Protein AF-A0A7Z9UD93-F1 (afdb_monomer_lite)

Radius of gyration: 14.38 Å; chains: 1; bounding box: 35×33×29 Å

Secondary structure (DSSP, 8-state):
-----EEEEEE--TTSSS-EEEEEETTEEEEEEEEETTTTEEEEEEEPSSSS--EEEEEEEHHHHHHHHHHHHHHTT---

pLDDT: mean 73.2, std 11.33, range [47.09, 86.31]

Foldseek 3Di:
DPPWDKDKDWDDDPPPPWTKIWIDTPNHTAWIWTDDVPPQWIWIWGQDPDPPRHTDIDIDRVVVVVVVVVVVCVVVVNDD

Structure (mmCIF, N/CA/C/O backbone):
data_AF-A0A7Z9UD93-F1
#
_entry.id   AF-A0A7Z9UD93-F1
#
loop_
_atom_site.group_PDB
_atom_site.id
_atom_site.type_symbol
_atom_site.label_atom_id
_atom_site.label_alt_id
_atom_site.label_comp_id
_atom_site.label_asym_id
_atom_site.label_entity_id
_atom_site.label_seq_id
_atom_site.pdbx_PDB_ins_code
_atom_site.Cartn_x
_atom_site.Cartn_y
_atom_site.Cartn_z
_atom_site.occupancy
_atom_site.B_iso_or_equiv
_atom_site.auth_seq_id
_atom_site.auth_comp_id
_atom_site.auth_asym_id
_atom_site.auth_atom_id
_atom_site.pdbx_PDB_model_num
ATOM 1 N N . MET A 1 1 ? -21.256 5.626 18.528 1.00 47.84 1 MET A N 1
ATOM 2 C CA . MET A 1 1 ? -20.436 5.477 17.308 1.00 47.84 1 MET A CA 1
ATOM 3 C C . MET A 1 1 ? -20.063 4.011 17.235 1.00 47.84 1 MET A C 1
ATOM 5 O O . MET A 1 1 ? -19.756 3.464 18.283 1.00 47.84 1 MET A O 1
ATOM 9 N N . ARG A 1 2 ? -20.228 3.341 16.089 1.00 53.75 2 ARG A N 1
ATOM 10 C CA . ARG A 1 2 ? -19.633 2.006 15.927 1.00 53.75 2 ARG A CA 1
ATOM 11 C C . ARG A 1 2 ? -18.137 2.238 15.760 1.00 53.75 2 ARG A C 1
ATOM 13 O O . ARG A 1 2 ? -17.774 3.112 14.975 1.00 53.75 2 ARG A O 1
ATOM 20 N N . ASP A 1 3 ? -17.323 1.550 16.547 1.00 68.62 3 ASP A N 1
ATOM 21 C CA . ASP A 1 3 ? -15.873 1.632 16.424 1.00 68.62 3 ASP A CA 1
ATOM 22 C C . ASP A 1 3 ? -15.491 1.012 15.085 1.00 68.62 3 ASP A C 1
ATOM 24 O O . ASP A 1 3 ? -15.555 -0.200 14.907 1.00 68.62 3 ASP A O 1
ATOM 28 N N . THR A 1 4 ? -15.198 1.872 14.117 1.00 75.94 4 THR A N 1
ATOM 29 C CA . THR A 1 4 ? -14.732 1.474 12.795 1.00 75.94 4 THR A CA 1
ATOM 30 C C . THR A 1 4 ? -13.404 0.733 12.937 1.00 75.94 4 THR A C 1
ATOM 32 O O . THR A 1 4 ? -12.432 1.326 13.414 1.00 75.94 4 THR A O 1
ATOM 35 N N . LYS A 1 5 ? -13.338 -0.537 12.519 1.00 82.62 5 LYS A N 1
ATOM 36 C CA . LYS A 1 5 ? -12.110 -1.344 12.605 1.00 82.62 5 LYS A CA 1
ATOM 37 C C . LYS A 1 5 ? -11.328 -1.275 11.291 1.00 82.62 5 LYS A C 1
ATOM 39 O O . LYS A 1 5 ? -11.810 -1.719 10.249 1.00 82.62 5 LYS A O 1
ATOM 44 N N . ILE A 1 6 ? -10.104 -0.750 11.368 1.00 80.75 6 ILE A N 1
ATOM 45 C CA . ILE A 1 6 ? -9.091 -0.844 10.308 1.00 80.75 6 ILE A CA 1
ATOM 46 C C . ILE A 1 6 ? -8.027 -1.835 10.777 1.00 80.75 6 ILE A C 1
ATOM 48 O O . ILE A 1 6 ? -7.459 -1.663 11.855 1.00 80.75 6 ILE A O 1
ATOM 52 N N . GLU A 1 7 ? -7.770 -2.864 9.977 1.00 82.50 7 GLU A N 1
ATOM 53 C CA . GLU A 1 7 ? -6.725 -3.860 10.222 1.00 82.50 7 GLU A CA 1
ATOM 54 C C . GLU A 1 7 ? -5.654 -3.744 9.137 1.00 82.50 7 GLU A C 1
ATOM 56 O O . GLU A 1 7 ? -5.978 -3.564 7.963 1.00 82.50 7 GLU A O 1
ATOM 61 N N . ILE A 1 8 ? -4.384 -3.796 9.538 1.00 83.44 8 ILE A N 1
ATOM 62 C CA . ILE A 1 8 ? -3.238 -3.741 8.630 1.00 83.44 8 ILE A CA 1
ATOM 63 C C . ILE A 1 8 ? -2.383 -4.970 8.911 1.00 83.44 8 ILE A C 1
ATOM 65 O O . ILE A 1 8 ? -1.762 -5.058 9.972 1.00 83.44 8 ILE A O 1
ATOM 69 N N . ASN A 1 9 ? -2.351 -5.897 7.960 1.00 79.31 9 ASN A N 1
ATOM 70 C CA . ASN A 1 9 ? -1.555 -7.112 8.037 1.00 79.31 9 ASN A CA 1
ATOM 71 C C . ASN A 1 9 ? -0.286 -6.913 7.217 1.00 79.31 9 ASN A C 1
ATOM 73 O O . ASN A 1 9 ? -0.353 -6.729 6.006 1.00 79.31 9 ASN A O 1
ATOM 77 N N . ILE A 1 10 ? 0.863 -6.897 7.889 1.00 77.31 10 ILE A N 1
ATOM 78 C CA . ILE A 1 10 ? 2.174 -6.779 7.247 1.00 77.31 10 ILE A CA 1
ATOM 79 C C . ILE A 1 10 ? 2.727 -8.190 7.113 1.00 77.31 10 ILE A C 1
ATOM 81 O O . ILE A 1 10 ? 2.927 -8.867 8.123 1.00 77.31 10 ILE A O 1
ATOM 85 N N . ALA A 1 11 ? 2.955 -8.618 5.881 1.00 71.12 11 ALA A N 1
ATOM 86 C CA . ALA A 1 11 ? 3.560 -9.896 5.579 1.00 71.12 11 ALA A CA 1
ATOM 87 C C . ALA A 1 11 ? 4.974 -9.675 5.034 1.00 71.12 11 ALA A C 1
ATOM 89 O O . ALA A 1 11 ? 5.210 -8.873 4.127 1.00 71.12 11 ALA A O 1
ATOM 90 N N . ASP A 1 12 ? 5.902 -10.401 5.638 1.00 60.91 12 ASP A N 1
ATOM 91 C CA . ASP A 1 12 ? 7.273 -10.577 5.185 1.00 60.91 12 ASP A CA 1
ATOM 92 C C . ASP A 1 12 ? 7.387 -12.074 4.897 1.00 60.91 12 ASP A C 1
ATOM 94 O O . ASP A 1 12 ? 7.449 -12.889 5.820 1.00 60.91 12 ASP A O 1
ATOM 98 N N . ASP A 1 13 ? 7.196 -12.455 3.636 1.00 59.19 13 ASP A N 1
ATOM 99 C CA . ASP A 1 13 ? 7.287 -13.852 3.222 1.00 59.19 13 ASP A CA 1
ATOM 100 C C . ASP A 1 13 ? 8.701 -14.091 2.700 1.00 59.19 13 ASP A C 1
ATOM 102 O O . ASP A 1 13 ? 9.113 -13.473 1.726 1.00 59.19 13 ASP A O 1
ATOM 106 N N . GLU A 1 14 ? 9.427 -15.030 3.308 1.00 53.50 14 GLU A N 1
ATOM 107 C CA . GLU A 1 14 ? 10.756 -15.455 2.851 1.00 53.50 14 GLU A CA 1
ATOM 108 C C . GLU A 1 14 ? 10.769 -15.894 1.366 1.00 53.50 14 GLU A C 1
ATOM 110 O O . GLU A 1 14 ? 11.834 -15.941 0.748 1.00 53.50 14 GLU A O 1
ATOM 115 N N . PHE A 1 15 ? 9.602 -16.207 0.783 1.00 53.28 15 PHE A N 1
ATOM 116 C CA . PHE A 1 15 ? 9.414 -16.561 -0.628 1.00 53.28 15 PHE A CA 1
ATOM 117 C C . PHE A 1 15 ? 8.937 -15.418 -1.531 1.00 53.28 15 PHE A C 1
ATOM 119 O O . PHE A 1 15 ? 9.058 -15.535 -2.753 1.00 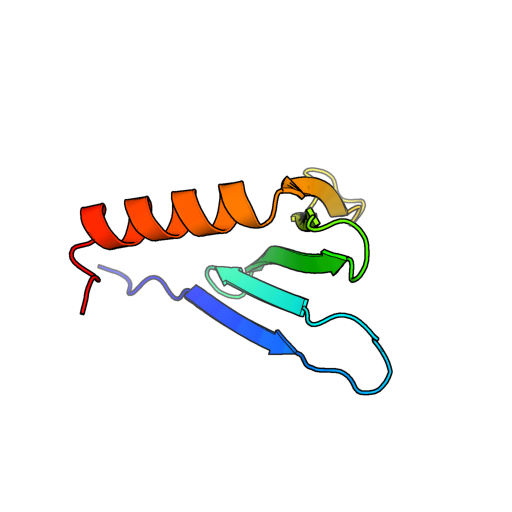53.28 15 PHE A O 1
ATOM 126 N N . HIS A 1 16 ? 8.391 -14.336 -0.975 1.00 52.41 16 HIS A N 1
ATOM 127 C CA . HIS A 1 16 ? 8.080 -13.138 -1.745 1.00 52.41 16 HIS A CA 1
ATOM 128 C C . HIS A 1 16 ? 9.180 -12.132 -1.445 1.00 52.41 16 HIS A C 1
ATOM 130 O O . HIS A 1 16 ? 9.199 -11.534 -0.381 1.00 52.41 16 HIS A O 1
ATOM 136 N N . GLU A 1 17 ? 10.077 -11.900 -2.405 1.00 53.72 17 GLU A N 1
ATOM 137 C CA . GLU A 1 17 ? 11.193 -10.940 -2.289 1.00 53.72 17 GLU A CA 1
ATOM 138 C C . GLU A 1 17 ? 10.754 -9.510 -1.884 1.00 53.72 17 GLU A C 1
ATOM 140 O O . GLU A 1 17 ? 11.589 -8.666 -1.593 1.00 53.72 17 GLU A O 1
ATOM 145 N N . LYS A 1 18 ? 9.444 -9.232 -1.829 1.00 59.81 18 LYS A N 1
ATOM 146 C CA . LYS A 1 18 ? 8.835 -7.922 -1.617 1.00 59.81 18 LYS A CA 1
ATOM 147 C C . LYS A 1 18 ? 7.994 -7.911 -0.340 1.00 59.81 18 LYS A C 1
ATOM 149 O O . LYS A 1 18 ? 7.031 -8.669 -0.224 1.00 59.81 18 LYS A O 1
ATOM 154 N N . VAL A 1 19 ? 8.283 -6.970 0.562 1.00 65.06 19 VAL A N 1
ATOM 155 C CA . VAL A 1 19 ? 7.407 -6.650 1.704 1.00 65.06 19 VAL A CA 1
ATOM 156 C C . VAL A 1 19 ? 6.042 -6.208 1.177 1.00 65.06 19 VAL A C 1
ATOM 158 O O . VAL A 1 19 ? 5.964 -5.298 0.339 1.00 65.06 19 VAL A O 1
ATOM 161 N N . PHE A 1 20 ? 4.968 -6.817 1.688 1.00 78.69 20 PHE A N 1
ATOM 162 C CA . PHE A 1 20 ? 3.602 -6.433 1.342 1.00 78.69 20 PHE A CA 1
ATOM 163 C C . PHE A 1 20 ? 2.721 -6.193 2.573 1.00 78.69 20 PHE A C 1
ATOM 165 O O . PHE A 1 20 ? 2.943 -6.739 3.654 1.00 78.69 20 PHE A O 1
ATOM 172 N N . ALA A 1 21 ? 1.727 -5.320 2.419 1.00 83.94 21 ALA A N 1
ATOM 173 C CA . ALA A 1 21 ? 0.749 -5.004 3.450 1.00 83.94 21 ALA A CA 1
ATOM 174 C C . ALA A 1 21 ? -0.672 -5.101 2.895 1.00 83.94 21 ALA A C 1
ATOM 176 O O . ALA A 1 21 ? -0.971 -4.554 1.836 1.00 83.94 21 ALA A O 1
ATOM 177 N N . GLU A 1 22 ? -1.567 -5.742 3.637 1.00 84.81 22 GLU A N 1
ATOM 178 C CA . GLU A 1 22 ? -2.994 -5.801 3.333 1.00 84.81 22 GLU A CA 1
ATOM 179 C C . GLU A 1 22 ? -3.762 -4.907 4.303 1.00 84.81 22 GLU A C 1
ATOM 181 O O . GLU A 1 22 ? -3.584 -4.990 5.519 1.00 84.81 22 GLU A O 1
ATOM 186 N N . VAL A 1 23 ? -4.632 -4.051 3.771 1.00 85.44 23 VAL A N 1
ATOM 187 C CA . VAL A 1 23 ? -5.484 -3.165 4.570 1.00 85.44 23 VAL A CA 1
ATOM 188 C C . VAL A 1 23 ? -6.925 -3.630 4.459 1.00 85.44 23 VAL A C 1
ATOM 190 O O . VAL A 1 23 ? -7.474 -3.696 3.357 1.00 85.44 23 VAL A O 1
ATOM 193 N N . LEU A 1 24 ? -7.555 -3.899 5.602 1.00 81.94 24 LEU A N 1
ATOM 194 C CA . LEU A 1 24 ? -8.955 -4.292 5.697 1.00 81.94 24 LEU A CA 1
ATOM 195 C C . LEU A 1 24 ? -9.781 -3.234 6.434 1.00 81.94 24 LEU A C 1
ATOM 197 O O . LEU A 1 24 ? -9.342 -2.651 7.427 1.00 81.94 24 LEU A O 1
ATOM 201 N N . TYR A 1 25 ? -11.006 -3.025 5.962 1.00 82.50 25 TYR A N 1
ATOM 202 C CA . TYR A 1 25 ? -12.035 -2.211 6.603 1.00 82.50 25 TYR A CA 1
ATOM 203 C C . TYR A 1 25 ? -13.245 -3.095 6.895 1.00 82.50 25 TYR A C 1
ATOM 205 O O . TYR A 1 25 ? -13.878 -3.581 5.957 1.00 82.50 25 TYR A O 1
ATOM 213 N N . GLU A 1 26 ? -13.580 -3.304 8.171 1.00 84.88 26 GLU A N 1
ATOM 214 C CA . GLU A 1 26 ? -14.698 -4.183 8.567 1.00 84.88 26 GLU A CA 1
ATOM 215 C C . GLU A 1 26 ? -14.605 -5.576 7.897 1.00 84.88 26 GLU A C 1
ATOM 217 O O . GLU A 1 26 ? -15.549 -6.037 7.251 1.00 84.88 26 GLU A O 1
ATOM 222 N N . ASP A 1 27 ? -13.420 -6.196 7.976 1.00 82.25 27 ASP A N 1
ATOM 223 C CA . ASP A 1 27 ? -13.052 -7.492 7.372 1.00 82.25 27 ASP A CA 1
ATOM 224 C C . ASP A 1 27 ? -13.136 -7.553 5.830 1.00 82.25 27 ASP A C 1
ATOM 226 O O . ASP A 1 27 ? -12.992 -8.616 5.224 1.00 82.25 27 ASP A O 1
ATOM 230 N N . LYS A 1 28 ? -13.334 -6.410 5.161 1.00 81.00 28 LYS A N 1
ATOM 231 C CA . LYS A 1 28 ? -13.284 -6.296 3.699 1.00 81.00 28 LYS A CA 1
ATOM 232 C C . LYS A 1 28 ? -11.927 -5.776 3.262 1.00 81.00 28 LYS A C 1
ATOM 234 O O . LYS A 1 28 ? -11.494 -4.729 3.740 1.00 81.00 28 LYS A O 1
ATOM 239 N N . LEU A 1 29 ? -11.296 -6.463 2.314 1.00 81.31 29 LEU A N 1
ATOM 240 C CA . LEU A 1 29 ? -10.064 -5.990 1.687 1.00 81.31 29 LEU A CA 1
ATOM 241 C C . LEU A 1 29 ? -10.299 -4.621 1.035 1.00 81.31 29 LEU A C 1
ATOM 243 O O . LEU A 1 29 ? -11.239 -4.454 0.258 1.00 81.31 29 LEU A O 1
ATOM 247 N N . LEU A 1 30 ? -9.447 -3.653 1.362 1.00 84.06 30 LEU A N 1
ATOM 248 C CA . LEU A 1 30 ? -9.496 -2.290 0.841 1.00 84.06 30 LEU A CA 1
ATOM 249 C C . LEU A 1 30 ? -8.366 -2.039 -0.158 1.00 84.06 30 LEU A C 1
ATOM 251 O O . LEU A 1 30 ? -8.613 -1.474 -1.221 1.00 84.06 30 LEU A O 1
ATOM 255 N N . VAL A 1 31 ? -7.144 -2.457 0.177 1.00 86.31 31 VAL A N 1
ATOM 256 C CA . VAL A 1 31 ? -5.973 -2.337 -0.699 1.00 86.31 31 VAL A CA 1
ATOM 257 C C . VAL A 1 31 ? -4.875 -3.312 -0.271 1.00 86.31 31 VAL A C 1
ATOM 259 O O . VAL A 1 31 ? -4.693 -3.551 0.924 1.00 86.31 31 VAL A O 1
ATOM 262 N N . VAL A 1 32 ? -4.132 -3.833 -1.244 1.00 85.44 32 VAL A N 1
ATOM 263 C CA 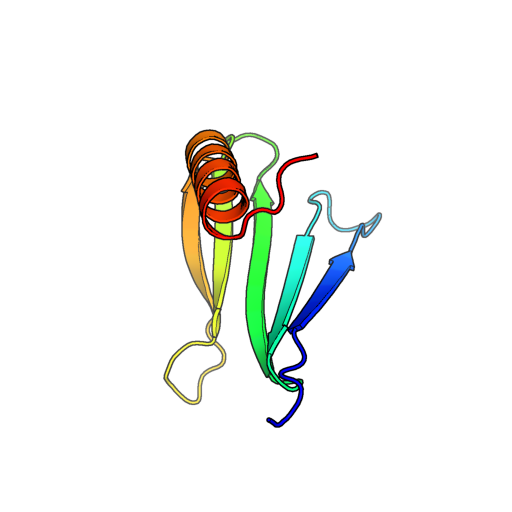. VAL A 1 32 ? -2.844 -4.509 -1.042 1.00 85.44 32 VAL A CA 1
ATOM 264 C C . VAL A 1 32 ? -1.734 -3.562 -1.487 1.00 85.44 32 VAL A C 1
ATOM 266 O O . VAL A 1 32 ? -1.851 -2.907 -2.521 1.00 85.44 32 VAL A O 1
ATOM 269 N N . LEU A 1 33 ? -0.676 -3.443 -0.693 1.00 85.50 33 LEU A N 1
ATOM 270 C CA . LEU A 1 33 ? 0.498 -2.635 -0.997 1.00 85.50 33 LEU A CA 1
ATOM 271 C C . LEU A 1 33 ? 1.710 -3.548 -1.117 1.00 85.50 33 LEU A C 1
ATOM 273 O O . LEU A 1 33 ? 1.930 -4.360 -0.228 1.00 85.50 33 LEU A O 1
ATOM 277 N N . SER A 1 34 ? 2.527 -3.379 -2.149 1.00 83.94 34 SER A N 1
ATOM 278 C CA . SER A 1 34 ? 3.827 -4.046 -2.259 1.00 83.94 34 SER A CA 1
ATOM 279 C C . SER A 1 34 ? 4.885 -3.086 -2.792 1.00 83.94 34 SER A C 1
ATOM 281 O O . SER A 1 34 ? 4.591 -2.180 -3.576 1.00 83.94 34 SER A O 1
ATOM 283 N N . GLN A 1 35 ? 6.125 -3.236 -2.330 1.00 75.44 35 GLN A N 1
ATOM 284 C CA . GLN A 1 35 ? 7.253 -2.463 -2.846 1.00 75.44 35 GLN A CA 1
ATOM 285 C C . GLN A 1 35 ? 7.932 -3.238 -3.975 1.00 75.44 35 GLN A C 1
ATOM 287 O O . GLN A 1 35 ? 8.280 -4.399 -3.802 1.00 75.44 35 GLN A O 1
ATOM 292 N N . GLU A 1 36 ? 8.149 -2.610 -5.131 1.00 71.75 36 GLU A N 1
ATOM 293 C CA . GLU A 1 36 ? 8.984 -3.216 -6.171 1.00 71.75 36 GLU A CA 1
ATOM 294 C C . GLU A 1 36 ? 10.439 -2.784 -5.968 1.00 71.75 36 GLU A C 1
ATOM 296 O O . GLU A 1 36 ? 10.773 -1.620 -6.212 1.00 71.75 36 GLU A O 1
ATOM 301 N N . ASP A 1 37 ? 11.277 -3.728 -5.527 1.00 62.84 37 ASP A N 1
ATOM 302 C CA . ASP A 1 37 ? 12.654 -3.535 -5.036 1.00 62.84 37 ASP A CA 1
ATOM 303 C C . ASP A 1 37 ? 13.560 -2.623 -5.877 1.00 62.84 37 ASP A C 1
ATOM 305 O O . ASP A 1 37 ? 14.457 -1.980 -5.334 1.00 62.84 37 ASP A O 1
ATOM 309 N N . GLU A 1 38 ? 13.318 -2.491 -7.183 1.00 62.59 38 GLU A N 1
ATOM 310 C CA . GLU A 1 38 ? 14.233 -1.778 -8.083 1.00 62.59 38 GLU A CA 1
ATOM 311 C C . GLU A 1 38 ? 13.721 -0.420 -8.587 1.00 62.59 38 GLU A C 1
ATOM 313 O O . GLU A 1 38 ? 14.495 0.377 -9.116 1.00 62.59 38 GLU A O 1
ATOM 318 N N . SER A 1 39 ? 12.429 -0.119 -8.437 1.00 65.25 39 SER A N 1
ATOM 319 C CA . SER A 1 39 ? 11.815 1.043 -9.107 1.00 65.25 39 SER A CA 1
ATOM 320 C C . SER A 1 39 ? 11.612 2.255 -8.196 1.00 65.25 39 SER A C 1
ATOM 322 O O . SER A 1 39 ? 11.356 3.361 -8.676 1.00 65.25 39 SER A O 1
ATOM 324 N N . GLY A 1 40 ? 11.706 2.066 -6.874 1.00 70.75 40 GLY A N 1
ATOM 325 C CA . GLY A 1 40 ? 11.257 3.074 -5.913 1.00 70.75 40 GLY A CA 1
ATOM 326 C C . GLY A 1 40 ? 9.753 3.350 -6.017 1.00 70.75 40 GLY A C 1
ATOM 327 O O . GLY A 1 40 ? 9.291 4.408 -5.586 1.00 70.75 40 GLY A O 1
ATOM 328 N N . GLU A 1 41 ? 8.992 2.426 -6.605 1.00 78.88 41 GLU A N 1
ATOM 329 C CA . GLU A 1 41 ? 7.541 2.481 -6.710 1.00 78.88 41 GLU A CA 1
ATOM 330 C C . GLU A 1 41 ? 6.897 1.569 -5.667 1.00 78.88 41 GLU A C 1
ATOM 332 O O . GLU A 1 41 ? 7.370 0.475 -5.354 1.00 78.88 41 GLU A O 1
ATOM 337 N N . LEU A 1 42 ? 5.774 2.048 -5.152 1.00 80.12 42 LEU A N 1
ATOM 338 C CA . LEU A 1 42 ? 4.812 1.282 -4.393 1.00 80.12 42 LEU A CA 1
ATOM 339 C C . LEU A 1 42 ? 3.696 0.869 -5.351 1.00 80.12 42 LEU A C 1
ATOM 341 O O . LEU A 1 42 ? 3.098 1.715 -6.024 1.00 80.12 42 LEU A O 1
ATOM 345 N N . LEU A 1 43 ? 3.420 -0.423 -5.416 1.00 83.56 43 LEU A N 1
ATOM 346 C CA . LEU A 1 43 ? 2.272 -0.976 -6.108 1.00 83.56 43 LEU A CA 1
ATOM 347 C C . LEU A 1 43 ? 1.098 -1.011 -5.128 1.00 83.56 43 LEU A C 1
ATOM 349 O O . LEU A 1 43 ? 1.216 -1.565 -4.040 1.00 83.56 43 LEU A O 1
ATOM 353 N N . LEU A 1 44 ? -0.015 -0.384 -5.500 1.00 84.56 44 LEU A N 1
ATOM 354 C CA . LEU A 1 44 ? -1.269 -0.418 -4.758 1.00 84.56 44 LEU A CA 1
ATOM 355 C C . LEU A 1 44 ? -2.316 -1.139 -5.594 1.00 84.56 44 LEU A C 1
ATOM 357 O O . LEU A 1 44 ? -2.628 -0.715 -6.706 1.00 84.56 44 LEU A O 1
ATOM 361 N N . GLU A 1 45 ? -2.883 -2.191 -5.039 1.00 84.38 45 GLU A N 1
ATOM 362 C CA . GLU A 1 45 ? -3.835 -3.073 -5.691 1.00 84.38 45 GLU A CA 1
ATOM 363 C C . GLU A 1 45 ? -5.189 -2.973 -4.993 1.00 84.38 45 GLU A C 1
ATOM 365 O O . GLU A 1 45 ? -5.340 -3.338 -3.828 1.00 84.38 45 GLU A O 1
ATOM 370 N N . PHE A 1 46 ? -6.180 -2.439 -5.705 1.00 83.44 46 PHE A N 1
ATOM 371 C CA . PHE A 1 46 ? -7.534 -2.258 -5.184 1.00 83.44 46 PHE A CA 1
ATOM 372 C C . PHE A 1 46 ? -8.460 -3.360 -5.694 1.00 83.44 46 PHE A C 1
ATOM 374 O O . PHE A 1 46 ? -8.346 -3.729 -6.863 1.00 83.44 46 PHE A O 1
ATOM 381 N N . PRO A 1 47 ? -9.431 -3.831 -4.896 1.00 76.06 47 PRO A N 1
ATOM 382 C CA . PRO A 1 47 ? -10.479 -4.705 -5.405 1.00 76.06 47 PRO A CA 1
ATOM 383 C C . PRO A 1 47 ? -11.199 -4.051 -6.594 1.00 76.06 47 PRO A C 1
ATOM 385 O O . PRO A 1 47 ? -11.644 -2.903 -6.499 1.00 76.06 47 PRO A O 1
ATOM 388 N N . GLY A 1 48 ? -11.309 -4.771 -7.712 1.00 71.50 48 GLY A N 1
ATOM 389 C CA . GLY A 1 48 ? -12.101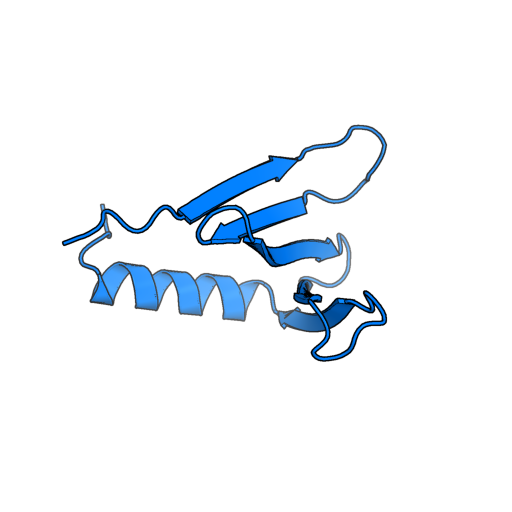 -4.346 -8.863 1.00 71.50 48 GLY A CA 1
ATOM 390 C C . GLY A 1 48 ? -13.584 -4.163 -8.518 1.00 71.50 48 GLY A C 1
ATOM 391 O O . GLY A 1 48 ? -14.108 -4.758 -7.576 1.00 71.50 48 GLY A O 1
ATOM 392 N N . SER A 1 49 ? -14.274 -3.314 -9.285 1.00 63.59 49 SER A N 1
ATOM 393 C CA . SER A 1 49 ? -15.700 -3.009 -9.088 1.00 63.59 49 SER A CA 1
ATOM 394 C C . SER A 1 49 ? -16.645 -4.134 -9.513 1.00 63.59 49 SER A C 1
ATOM 396 O O . SER A 1 49 ? -17.810 -4.120 -9.118 1.00 63.59 49 SER A O 1
ATOM 398 N N . ASP A 1 50 ? -16.158 -5.093 -10.301 1.00 53.28 50 ASP A N 1
ATOM 399 C CA . ASP A 1 50 ? -16.962 -6.157 -10.893 1.00 53.28 50 ASP A CA 1
ATOM 400 C C . ASP A 1 50 ? -16.607 -7.522 -10.297 1.00 53.28 50 ASP A C 1
ATOM 402 O O . ASP A 1 50 ? -15.529 -7.730 -9.757 1.00 53.28 50 ASP A O 1
ATOM 406 N N . HIS A 1 51 ? -17.528 -8.481 -10.402 1.00 47.09 51 HIS A N 1
ATOM 407 C CA . HIS A 1 51 ? -17.430 -9.850 -9.868 1.00 47.09 51 HIS A CA 1
ATOM 408 C C . HIS A 1 51 ? -16.235 -10.695 -10.368 1.00 47.09 51 HIS A C 1
ATOM 410 O O . HIS A 1 51 ? -16.128 -11.872 -10.025 1.00 47.09 51 HIS A O 1
ATOM 416 N N . LEU A 1 52 ? -15.342 -10.109 -11.160 1.00 47.78 52 LEU A N 1
ATOM 417 C CA . LEU A 1 52 ? -14.018 -10.625 -11.456 1.00 47.78 52 LEU A CA 1
ATOM 418 C C . LEU A 1 52 ? -13.064 -9.935 -10.481 1.00 47.78 52 LEU A C 1
ATOM 420 O O . LEU A 1 52 ? -12.906 -8.721 -10.539 1.00 47.78 52 LEU A O 1
ATOM 424 N N . GLN A 1 53 ? -12.473 -10.702 -9.564 1.00 50.03 53 GLN A N 1
ATOM 425 C CA . GLN A 1 53 ? -11.511 -10.262 -8.541 1.00 50.03 53 GLN A CA 1
ATOM 426 C C . GLN A 1 53 ? -10.188 -9.738 -9.144 1.00 50.03 53 GLN A C 1
ATOM 428 O O . GLN A 1 53 ? -9.103 -10.091 -8.693 1.00 50.03 53 GLN A O 1
ATOM 433 N N . GLU A 1 54 ? -10.249 -8.939 -10.201 1.00 55.41 54 GLU A N 1
ATOM 434 C CA . GLU A 1 54 ? -9.092 -8.307 -10.804 1.00 55.41 54 GLU A CA 1
ATOM 435 C C . GLU A 1 54 ? -8.698 -7.121 -9.931 1.00 55.41 54 GLU A C 1
ATOM 437 O O . GLU A 1 54 ? -9.457 -6.165 -9.744 1.00 55.41 54 GLU A O 1
ATOM 442 N N . LEU A 1 55 ? -7.511 -7.220 -9.340 1.00 61.94 55 LEU A N 1
ATOM 443 C CA . LEU A 1 55 ? -6.918 -6.133 -8.589 1.00 61.94 55 LEU A CA 1
ATOM 444 C C . LEU A 1 55 ? -6.512 -5.019 -9.561 1.00 61.94 55 LEU A C 1
ATOM 446 O O . LEU A 1 55 ? -5.758 -5.234 -10.510 1.00 61.94 55 LEU A O 1
ATOM 450 N N . VAL A 1 56 ? -7.012 -3.805 -9.333 1.00 67.25 56 VAL A N 1
ATOM 451 C CA . VAL A 1 56 ? -6.596 -2.626 -10.093 1.00 67.25 56 VAL A CA 1
ATOM 452 C C . VAL A 1 56 ? -5.284 -2.127 -9.506 1.00 67.25 56 VAL A C 1
ATOM 454 O O . VAL A 1 56 ? -5.272 -1.443 -8.481 1.00 67.25 56 VAL A O 1
ATOM 457 N N . ALA A 1 57 ? -4.190 -2.463 -10.181 1.00 69.50 57 ALA A N 1
ATOM 458 C CA . ALA A 1 57 ? -2.848 -2.014 -9.851 1.00 69.50 57 ALA A CA 1
ATOM 459 C C . ALA A 1 57 ? -2.629 -0.532 -10.204 1.00 69.50 57 ALA A C 1
ATOM 461 O O . ALA A 1 57 ? -2.853 -0.087 -11.333 1.00 69.50 57 ALA A O 1
ATOM 462 N N . ARG A 1 58 ? -2.121 0.239 -9.242 1.00 78.81 58 ARG A N 1
ATOM 463 C CA . ARG A 1 58 ? -1.609 1.599 -9.424 1.00 78.81 58 ARG A CA 1
ATOM 464 C C . ARG A 1 58 ? -0.198 1.687 -8.871 1.00 78.81 58 ARG A C 1
ATOM 466 O O . ARG A 1 58 ? 0.045 1.303 -7.736 1.00 78.81 58 ARG A O 1
ATOM 473 N N . LYS A 1 59 ? 0.715 2.248 -9.658 1.00 81.00 59 LYS A N 1
ATOM 474 C CA . LYS A 1 59 ? 2.088 2.521 -9.232 1.00 81.00 59 LYS A CA 1
ATOM 475 C C . LYS A 1 59 ? 2.187 3.949 -8.715 1.00 81.00 59 LYS A C 1
ATOM 477 O O . LYS A 1 59 ? 1.761 4.887 -9.390 1.00 81.00 59 LYS A O 1
ATOM 482 N N . VAL A 1 60 ? 2.718 4.112 -7.509 1.00 80.12 60 VAL A N 1
ATOM 483 C CA . VAL A 1 60 ? 2.943 5.411 -6.872 1.00 80.12 60 VAL A CA 1
ATOM 484 C C . VAL A 1 60 ? 4.405 5.486 -6.445 1.00 80.12 60 VAL A C 1
ATOM 486 O O . VAL A 1 60 ? 4.863 4.592 -5.743 1.00 80.12 60 VAL A O 1
ATOM 489 N N . PRO A 1 61 ? 5.154 6.544 -6.795 1.00 83.00 61 PRO A N 1
ATOM 490 C CA . PRO A 1 61 ? 6.513 6.707 -6.292 1.00 83.00 61 PRO A CA 1
ATOM 491 C C . PRO A 1 61 ? 6.536 6.703 -4.756 1.00 83.00 61 PRO A C 1
ATOM 493 O O . PRO A 1 61 ? 5.812 7.472 -4.116 1.00 83.00 61 PRO A O 1
ATOM 496 N N . LEU A 1 62 ? 7.394 5.880 -4.153 1.00 76.69 62 LEU A N 1
ATOM 497 C CA . LEU A 1 62 ? 7.470 5.677 -2.704 1.00 76.69 62 LEU A CA 1
ATOM 498 C C . LEU A 1 62 ? 7.714 6.988 -1.945 1.00 76.69 62 LEU A C 1
ATOM 500 O O . LEU A 1 62 ? 7.143 7.210 -0.876 1.00 76.69 62 LEU A O 1
ATOM 504 N N . GLY A 1 63 ? 8.518 7.890 -2.516 1.00 77.88 63 GLY A N 1
ATOM 505 C CA . GLY A 1 63 ? 8.760 9.219 -1.949 1.00 77.88 63 GLY A CA 1
ATOM 506 C C . GLY A 1 63 ? 7.493 10.079 -1.876 1.00 77.88 63 GLY A C 1
ATOM 507 O O . GLY A 1 63 ? 7.262 10.751 -0.872 1.00 77.88 63 GLY A O 1
ATOM 508 N N . VAL A 1 64 ? 6.633 10.012 -2.900 1.00 81.31 64 VAL A N 1
ATOM 509 C CA . VAL A 1 64 ? 5.345 10.726 -2.933 1.00 81.31 64 VAL A CA 1
ATOM 510 C C . VAL A 1 64 ? 4.379 10.127 -1.916 1.00 81.31 64 VAL A C 1
ATOM 512 O O . VAL A 1 64 ? 3.745 10.867 -1.166 1.00 81.31 64 VAL A O 1
ATOM 515 N N . PHE A 1 65 ? 4.304 8.796 -1.846 1.00 81.19 65 PHE A N 1
ATOM 516 C CA . PHE A 1 65 ? 3.476 8.104 -0.859 1.00 81.19 65 PHE A CA 1
ATOM 517 C C . PHE A 1 65 ? 3.895 8.460 0.574 1.00 81.19 65 PHE A C 1
ATOM 519 O O . PHE A 1 65 ? 3.072 8.886 1.381 1.00 81.19 65 PHE A O 1
ATOM 526 N N . SER A 1 66 ? 5.194 8.380 0.871 1.00 79.75 66 SER A N 1
ATOM 527 C CA . SER A 1 66 ? 5.756 8.708 2.187 1.00 79.75 66 SER A CA 1
ATOM 528 C C . SER A 1 66 ? 5.470 10.155 2.592 1.00 79.75 66 SER A C 1
ATOM 530 O O . SER A 1 66 ? 5.098 10.421 3.736 1.00 79.75 66 SER A O 1
ATOM 532 N N . TYR A 1 67 ? 5.591 11.091 1.646 1.00 81.56 67 TYR A N 1
ATOM 533 C CA . TYR A 1 67 ? 5.250 12.493 1.866 1.00 81.56 67 TYR A CA 1
ATOM 534 C C . TYR A 1 67 ? 3.759 12.680 2.192 1.00 81.56 67 TYR A C 1
ATOM 536 O O . TYR A 1 67 ? 3.427 13.349 3.171 1.00 81.56 67 TYR A O 1
ATOM 544 N N . ALA A 1 68 ? 2.865 12.041 1.432 1.00 79.19 68 ALA A N 1
ATOM 545 C CA . ALA A 1 68 ? 1.422 12.113 1.659 1.00 79.19 68 ALA A CA 1
ATOM 546 C C . ALA A 1 68 ? 1.013 11.539 3.027 1.00 79.19 68 ALA A C 1
ATOM 548 O O . ALA A 1 68 ? 0.199 12.139 3.728 1.00 79.19 68 ALA A O 1
ATOM 549 N N . ILE A 1 69 ? 1.623 10.427 3.456 1.00 79.75 69 ILE A N 1
ATOM 550 C CA . ILE A 1 69 ? 1.416 9.875 4.803 1.00 79.75 69 ILE A CA 1
ATOM 551 C C . ILE A 1 69 ? 1.901 10.850 5.883 1.00 79.75 69 ILE A C 1
ATOM 553 O O . ILE A 1 69 ? 1.246 11.001 6.914 1.00 79.75 69 ILE A O 1
ATOM 557 N N . GLY A 1 70 ? 3.024 11.537 5.654 1.00 77.56 70 GLY A N 1
ATOM 558 C CA . GLY A 1 70 ? 3.511 12.591 6.545 1.00 77.56 70 GLY A CA 1
ATOM 559 C C . GLY A 1 70 ? 2.487 13.714 6.743 1.00 77.56 70 GLY A C 1
ATOM 560 O O . GLY A 1 70 ? 2.215 14.089 7.883 1.00 77.56 70 GLY A O 1
ATOM 561 N N . LEU A 1 71 ? 1.872 14.192 5.656 1.00 80.19 71 LEU A N 1
ATOM 562 C CA . LEU A 1 71 ? 0.805 1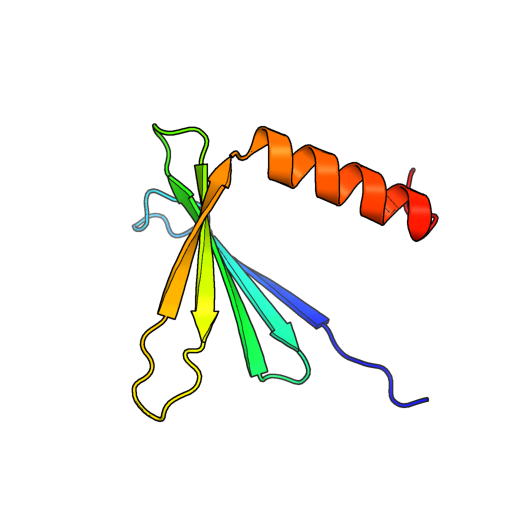5.199 5.711 1.00 80.19 71 LEU A CA 1
ATOM 563 C C . LEU A 1 71 ? -0.436 14.682 6.449 1.00 80.19 71 LEU A C 1
ATOM 565 O O . LEU A 1 71 ? -0.936 15.352 7.349 1.00 80.19 71 LEU A O 1
ATOM 569 N N . ALA A 1 72 ? -0.888 13.464 6.139 1.00 74.38 72 ALA A N 1
ATOM 570 C CA . ALA A 1 72 ? -2.050 12.866 6.795 1.00 74.38 72 ALA A CA 1
ATOM 571 C C . ALA A 1 72 ? -1.848 12.727 8.314 1.00 74.38 72 ALA A C 1
ATOM 573 O O . ALA A 1 72 ? -2.748 13.020 9.099 1.00 74.38 72 ALA A O 1
ATOM 574 N N . LYS A 1 73 ? -0.645 12.335 8.758 1.00 74.75 73 LYS A N 1
ATOM 575 C CA . LYS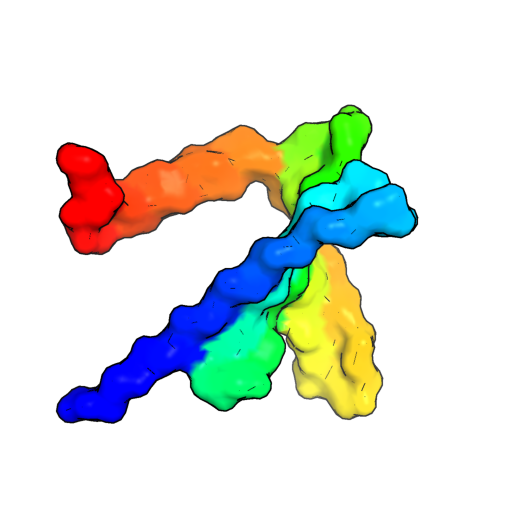 A 1 73 ? -0.308 12.282 10.189 1.00 74.75 73 LYS A CA 1
ATOM 576 C C . LYS A 1 73 ? -0.392 13.653 10.856 1.00 74.75 73 LYS A C 1
ATOM 578 O O . LYS A 1 73 ? -0.871 13.729 11.983 1.00 74.75 73 LYS A O 1
ATOM 583 N N . GLN A 1 74 ? 0.050 14.717 10.185 1.00 80.94 74 GLN A N 1
ATOM 584 C CA . GL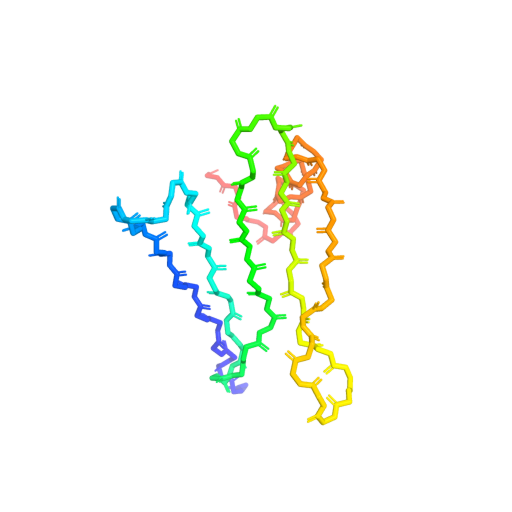N A 1 74 ? -0.050 16.081 10.716 1.00 80.94 74 GLN A CA 1
ATOM 585 C C . GLN A 1 74 ? -1.508 16.522 10.877 1.00 80.94 74 GLN A C 1
ATOM 587 O O . GLN A 1 74 ? -1.868 17.035 11.933 1.00 80.94 74 GLN A O 1
ATOM 592 N N . GLU A 1 75 ? -2.355 16.277 9.875 1.00 79.50 75 GLU A N 1
ATOM 593 C CA . GLU A 1 75 ? -3.784 16.617 9.940 1.00 79.50 75 GLU A CA 1
ATOM 594 C C . GLU A 1 75 ? -4.520 15.858 11.051 1.00 79.50 75 GLU A C 1
ATOM 596 O O . GLU A 1 75 ? -5.405 16.408 11.704 1.00 79.50 75 GLU A O 1
ATOM 601 N N . LEU A 1 76 ? -4.122 14.609 11.299 1.00 76.69 76 LEU A N 1
ATOM 602 C CA . LEU A 1 76 ? -4.690 13.766 12.351 1.00 76.69 76 LEU A CA 1
ATOM 603 C C . LEU A 1 76 ? -4.092 14.028 13.745 1.00 76.69 76 LEU A C 1
ATOM 605 O O . LEU A 1 76 ? -4.530 13.408 14.713 1.00 76.69 76 LEU A O 1
ATOM 609 N N . GLY A 1 77 ? -3.099 14.915 13.870 1.00 81.00 77 GLY A N 1
ATOM 610 C CA . GLY A 1 77 ? -2.405 15.177 15.136 1.00 81.00 77 GLY A CA 1
ATOM 611 C C . GLY A 1 77 ? -1.559 13.999 15.639 1.00 81.00 77 GLY A C 1
ATOM 612 O O . GLY A 1 77 ? -1.337 13.874 16.838 1.00 81.00 77 GLY A O 1
ATOM 613 N N . LEU A 1 78 ? -1.108 13.127 14.730 1.00 69.31 78 LEU A N 1
ATOM 614 C CA . LEU A 1 78 ? -0.379 11.877 14.994 1.00 69.31 78 LEU A CA 1
ATOM 615 C C . LEU A 1 78 ? 1.140 11.983 14.741 1.00 69.31 78 LEU A C 1
ATOM 617 O O . LEU A 1 78 ? 1.806 10.978 14.478 1.00 69.31 78 LEU A O 1
ATOM 621 N N . THR A 1 79 ? 1.713 13.185 14.769 1.00 68.62 79 THR A N 1
ATOM 622 C CA . THR A 1 79 ? 3.175 13.350 14.881 1.00 68.62 79 THR A CA 1
ATOM 623 C C . THR A 1 79 ? 3.656 12.916 16.275 1.00 68.62 79 THR A C 1
ATOM 625 O O . THR A 1 79 ? 2.841 12.946 17.196 1.00 68.62 79 THR A O 1
ATOM 628 N N . PRO A 1 80 ? 4.924 12.484 16.454 1.00 52.72 80 PRO A N 1
ATOM 629 C CA . PRO A 1 80 ? 5.451 12.215 17.794 1.00 52.72 80 PRO A CA 1
ATOM 630 C C . PRO A 1 80 ? 5.295 13.416 18.735 1.00 52.72 80 PRO A C 1
ATOM 632 O O . PRO A 1 80 ? 5.317 14.567 18.235 1.00 52.72 80 PRO A O 1
#

Sequence (80 aa):
MRDTKIEINIADDEFHEKVFAEVLYEDKLLVVLSQEDESGELLLEFPGSDHLQELVARKVPLGVFSYAIGLAKQELGLTP